Protein AF-A0AAD0SM88-F1 (afdb_monomer_lite)

Structure (mmCIF, N/CA/C/O backbone):
data_AF-A0AAD0SM88-F1
#
_entry.id   AF-A0AAD0SM88-F1
#
loop_
_atom_site.group_PDB
_atom_site.id
_atom_site.type_symbol
_atom_site.label_atom_id
_atom_site.label_alt_id
_atom_site.label_comp_id
_atom_site.label_asym_id
_atom_site.label_entity_id
_atom_site.label_seq_id
_atom_site.pdbx_PDB_ins_code
_atom_site.Cartn_x
_atom_site.Cartn_y
_atom_site.Cartn_z
_atom_site.occupancy
_atom_site.B_iso_or_equiv
_atom_site.auth_seq_id
_atom_site.auth_comp_id
_atom_site.auth_asym_id
_atom_site.auth_atom_id
_atom_site.pdbx_PDB_model_num
ATOM 1 N N . MET A 1 1 ? 64.557 -19.320 -68.491 1.00 43.22 1 MET A N 1
ATOM 2 C CA . MET A 1 1 ? 64.097 -17.920 -68.322 1.00 43.22 1 MET A CA 1
ATOM 3 C C . MET A 1 1 ? 62.848 -17.711 -69.160 1.00 43.22 1 MET A C 1
ATOM 5 O O . MET A 1 1 ? 62.943 -17.738 -70.378 1.00 43.22 1 MET A O 1
ATOM 9 N N . ILE A 1 2 ? 61.678 -17.557 -68.537 1.00 49.72 2 ILE A N 1
ATOM 10 C CA . ILE A 1 2 ? 60.454 -17.203 -69.268 1.00 49.72 2 ILE A CA 1
ATOM 11 C C . ILE A 1 2 ? 60.584 -15.719 -69.641 1.00 49.72 2 ILE A C 1
ATOM 13 O O . ILE A 1 2 ? 60.402 -14.850 -68.790 1.00 49.72 2 ILE A O 1
ATOM 17 N N . SER A 1 3 ? 60.967 -15.415 -70.888 1.00 51.81 3 SER A N 1
ATOM 18 C CA . SER A 1 3 ? 61.061 -14.033 -71.372 1.00 51.81 3 SER A CA 1
ATOM 19 C C . SER A 1 3 ? 59.661 -13.506 -71.694 1.00 51.81 3 SER A C 1
ATOM 21 O O . SER A 1 3 ? 59.163 -13.513 -72.819 1.00 51.81 3 SER A O 1
ATOM 23 N N . LEU A 1 4 ? 58.966 -13.056 -70.654 1.00 60.28 4 LEU A N 1
ATOM 24 C CA . LEU A 1 4 ? 57.736 -12.297 -70.824 1.00 60.28 4 LEU A CA 1
ATOM 25 C C . LEU A 1 4 ? 58.070 -10.971 -71.514 1.00 60.28 4 LEU A C 1
ATOM 27 O O . LEU A 1 4 ? 58.869 -10.176 -71.018 1.00 60.28 4 LEU A O 1
ATOM 31 N N . SER A 1 5 ? 57.450 -10.714 -72.669 1.00 67.62 5 SER A N 1
ATOM 32 C CA . SER A 1 5 ? 57.661 -9.445 -73.362 1.00 67.62 5 SER A CA 1
ATOM 33 C C . SER A 1 5 ? 57.163 -8.294 -72.484 1.00 67.62 5 SER A C 1
ATOM 35 O O . SER A 1 5 ? 56.047 -8.327 -71.953 1.00 67.62 5 SER A O 1
ATOM 37 N N . LYS A 1 6 ? 57.980 -7.241 -72.354 1.00 70.56 6 LYS A N 1
ATOM 38 C CA . LYS A 1 6 ? 57.683 -6.037 -71.554 1.00 70.56 6 LYS A CA 1
ATOM 39 C C . LYS A 1 6 ? 56.281 -5.472 -71.851 1.00 70.56 6 LYS A C 1
ATOM 41 O O . LYS A 1 6 ? 55.595 -4.994 -70.954 1.00 70.56 6 LYS A O 1
ATOM 46 N N . LYS A 1 7 ? 55.806 -5.616 -73.097 1.00 75.06 7 LYS A N 1
ATOM 47 C CA . LYS A 1 7 ? 54.461 -5.214 -73.546 1.00 75.06 7 LYS A CA 1
ATOM 48 C C . LYS A 1 7 ? 53.319 -6.039 -72.925 1.00 75.06 7 LYS A C 1
ATOM 50 O O . LYS A 1 7 ? 52.279 -5.459 -72.619 1.00 75.06 7 LYS A O 1
ATOM 55 N N . ARG A 1 8 ? 53.477 -7.358 -72.730 1.00 78.38 8 ARG A N 1
ATOM 56 C CA . ARG A 1 8 ? 52.451 -8.209 -72.086 1.00 78.38 8 ARG A CA 1
ATOM 57 C C . ARG A 1 8 ? 52.341 -7.922 -70.586 1.00 78.38 8 ARG A C 1
ATOM 59 O O . ARG A 1 8 ? 51.227 -7.779 -70.094 1.00 78.38 8 ARG A O 1
ATOM 66 N N . ILE A 1 9 ? 53.471 -7.740 -69.895 1.00 80.69 9 ILE A N 1
ATOM 67 C CA . ILE A 1 9 ? 53.502 -7.393 -68.461 1.00 80.69 9 ILE A CA 1
ATOM 68 C C . ILE A 1 9 ? 52.794 -6.055 -68.205 1.00 80.69 9 ILE A C 1
ATOM 70 O O . ILE A 1 9 ? 51.949 -5.969 -67.319 1.00 80.69 9 ILE A O 1
ATOM 74 N N . ILE A 1 10 ? 53.065 -5.030 -69.023 1.00 80.88 10 ILE A N 1
ATOM 75 C CA . ILE A 1 10 ? 52.419 -3.713 -68.889 1.00 80.88 10 ILE A CA 1
ATOM 76 C C . ILE A 1 10 ? 50.896 -3.808 -69.084 1.00 80.88 10 ILE A C 1
ATOM 78 O O . ILE A 1 10 ? 50.152 -3.160 -68.352 1.00 80.88 10 ILE A O 1
ATOM 82 N N . LYS A 1 11 ? 50.406 -4.617 -70.036 1.00 85.00 11 LYS A N 1
ATOM 83 C CA . LYS A 1 11 ? 48.957 -4.817 -70.233 1.00 85.00 11 LYS A CA 1
ATOM 84 C C . LYS A 1 11 ? 48.291 -5.499 -69.033 1.00 85.00 11 LYS A C 1
ATOM 86 O O . LYS A 1 11 ? 47.250 -5.027 -68.590 1.00 85.00 11 LYS A O 1
ATOM 91 N N . ILE A 1 12 ? 48.891 -6.566 -68.501 1.00 85.88 12 ILE A N 1
ATOM 92 C CA . ILE A 1 12 ? 48.360 -7.299 -67.337 1.00 85.88 12 ILE A CA 1
ATOM 93 C C . ILE A 1 12 ? 48.370 -6.411 -66.088 1.00 85.88 12 ILE A C 1
ATOM 95 O O . ILE A 1 12 ? 47.377 -6.347 -65.369 1.00 85.88 12 ILE A O 1
ATOM 99 N N . SER A 1 13 ? 49.458 -5.670 -65.868 1.00 83.62 13 SER A N 1
ATOM 100 C CA . SER A 1 13 ? 49.568 -4.712 -64.764 1.00 83.62 13 SER A CA 1
ATOM 101 C C . SER A 1 13 ? 48.490 -3.626 -64.843 1.00 83.62 13 SER A C 1
ATOM 103 O O . SER A 1 13 ? 47.809 -3.384 -63.851 1.00 83.62 13 SER A O 1
ATOM 105 N N . LYS A 1 14 ? 48.250 -3.036 -66.025 1.00 86.31 14 LYS A N 1
ATOM 106 C CA . LYS A 1 14 ? 47.169 -2.053 -66.221 1.00 86.31 14 LYS A CA 1
ATOM 107 C C . LYS A 1 14 ? 45.783 -2.631 -65.925 1.00 86.31 14 LYS A C 1
ATOM 109 O O . LYS A 1 14 ? 44.993 -1.971 -65.261 1.00 86.31 14 LYS A O 1
ATOM 114 N N . LEU A 1 15 ? 45.497 -3.851 -66.388 1.00 90.44 15 LEU A N 1
ATOM 115 C CA . LEU A 1 15 ? 44.219 -4.522 -66.126 1.00 90.44 15 LEU A CA 1
ATOM 116 C C . LEU A 1 15 ? 44.013 -4.775 -64.623 1.00 90.44 15 LEU A C 1
ATOM 118 O O . LEU A 1 15 ? 42.943 -4.489 -64.099 1.00 90.44 15 LEU A O 1
ATOM 122 N N . SER A 1 16 ? 45.053 -5.251 -63.930 1.00 89.00 16 SER A N 1
ATOM 123 C CA . SER A 1 16 ? 45.028 -5.494 -62.482 1.00 89.00 16 SER A CA 1
ATOM 124 C C . SER A 1 16 ? 44.773 -4.209 -61.685 1.00 89.00 16 SER A C 1
ATOM 126 O O . SER A 1 16 ? 43.923 -4.193 -60.800 1.00 89.00 16 SER A O 1
ATOM 128 N N . ILE A 1 17 ? 45.426 -3.100 -62.057 1.00 92.00 17 ILE A N 1
ATOM 129 C CA . ILE A 1 17 ? 45.220 -1.791 -61.415 1.00 92.00 17 ILE A CA 1
ATOM 130 C C . ILE A 1 17 ? 43.776 -1.303 -61.594 1.00 92.00 17 ILE A C 1
ATOM 132 O O . ILE A 1 17 ? 43.179 -0.807 -60.642 1.00 92.00 17 ILE A O 1
ATOM 136 N N . ILE A 1 18 ? 43.192 -1.463 -62.787 1.00 92.56 18 ILE A N 1
ATOM 137 C CA . ILE A 1 18 ? 41.792 -1.083 -63.038 1.00 92.56 18 ILE A CA 1
ATOM 138 C C . ILE A 1 18 ? 40.847 -1.918 -62.169 1.00 92.56 18 ILE A C 1
ATOM 140 O O . ILE A 1 18 ? 39.953 -1.370 -61.532 1.00 92.56 18 ILE A O 1
ATOM 144 N N . LEU A 1 19 ? 41.063 -3.232 -62.105 1.00 93.19 19 LEU A N 1
ATOM 145 C CA . LEU A 1 19 ? 40.225 -4.141 -61.322 1.00 93.19 19 LEU A CA 1
ATOM 146 C C . LEU A 1 19 ? 40.324 -3.835 -59.818 1.00 93.19 19 LEU A C 1
ATOM 148 O O . LEU A 1 19 ? 39.316 -3.831 -59.115 1.00 93.19 19 LEU A O 1
ATOM 152 N N . PHE A 1 20 ? 41.520 -3.475 -59.348 1.00 93.50 20 PHE A N 1
ATOM 153 C CA . PHE A 1 20 ? 41.753 -3.016 -57.981 1.00 93.50 20 PHE A CA 1
ATOM 154 C C . PHE A 1 20 ? 41.038 -1.691 -57.674 1.00 93.50 20 PHE A C 1
ATOM 156 O O . PHE A 1 20 ? 40.403 -1.568 -56.630 1.00 93.50 20 PHE A O 1
ATOM 163 N N . LEU A 1 21 ? 41.065 -0.721 -58.596 1.00 93.62 21 LEU A N 1
ATOM 164 C CA . LEU A 1 21 ? 40.331 0.542 -58.445 1.00 93.62 21 LEU A CA 1
ATOM 165 C C . LEU A 1 21 ? 38.813 0.329 -58.381 1.00 93.62 21 LEU A C 1
ATOM 167 O O . LEU A 1 21 ? 38.144 0.947 -57.554 1.00 93.62 21 LEU A O 1
ATOM 171 N N . VAL A 1 22 ? 38.271 -0.566 -59.212 1.00 94.88 22 VAL A N 1
ATOM 172 C CA . VAL A 1 22 ? 36.843 -0.925 -59.181 1.00 94.88 22 VAL A CA 1
ATOM 173 C C . VAL A 1 22 ? 36.474 -1.584 -57.852 1.00 94.88 22 VAL A C 1
ATOM 175 O O . VAL A 1 22 ? 35.460 -1.227 -57.256 1.00 94.88 22 VAL A O 1
ATOM 178 N N . TYR A 1 23 ? 37.310 -2.498 -57.355 1.00 94.25 23 TYR A N 1
ATOM 179 C CA . TYR A 1 23 ? 37.103 -3.132 -56.054 1.00 94.25 23 TYR A CA 1
ATOM 180 C C . TYR A 1 23 ? 37.099 -2.109 -54.909 1.00 94.25 23 TYR A C 1
ATOM 182 O O . TYR A 1 23 ? 36.200 -2.139 -54.071 1.00 94.25 23 TYR A O 1
ATOM 190 N N . ILE A 1 24 ? 38.052 -1.169 -54.904 1.00 94.75 24 ILE A N 1
ATOM 191 C CA . ILE A 1 24 ? 38.113 -0.094 -53.904 1.00 94.75 24 ILE A CA 1
ATOM 192 C C . ILE A 1 24 ? 36.830 0.742 -53.922 1.00 94.75 24 ILE A C 1
ATOM 194 O O . ILE A 1 24 ? 36.242 0.989 -52.870 1.00 94.75 24 ILE A O 1
ATOM 198 N N . LEU A 1 25 ? 36.374 1.159 -55.107 1.00 94.56 25 LEU A N 1
ATOM 199 C CA . LEU A 1 25 ? 35.135 1.928 -55.244 1.00 94.56 25 LEU A CA 1
ATOM 200 C C . LEU A 1 25 ? 33.929 1.156 -54.702 1.00 94.56 25 LEU A C 1
ATOM 202 O O . LEU A 1 25 ? 33.131 1.711 -53.951 1.00 94.56 25 LEU A O 1
ATOM 206 N N . PHE A 1 26 ? 33.816 -0.130 -55.035 1.00 95.81 26 PHE A N 1
ATOM 207 C CA . PHE A 1 26 ? 32.718 -0.969 -54.563 1.00 95.81 26 PHE A CA 1
ATOM 208 C C . PHE A 1 26 ? 32.744 -1.160 -53.039 1.00 95.81 26 PHE A C 1
ATOM 210 O O . PHE A 1 26 ? 31.709 -1.049 -52.383 1.00 95.81 26 PHE A O 1
ATOM 217 N N . PHE A 1 27 ? 33.932 -1.365 -52.463 1.00 95.38 27 PHE A N 1
ATOM 218 C CA . PHE A 1 27 ? 34.124 -1.472 -51.018 1.00 95.38 27 PHE A CA 1
ATOM 219 C C . PHE A 1 27 ? 33.674 -0.206 -50.280 1.00 95.38 27 PHE A C 1
ATOM 221 O O . PHE A 1 27 ? 32.946 -0.301 -49.290 1.00 95.38 27 PHE A O 1
ATOM 228 N N . PHE A 1 28 ? 34.050 0.980 -50.771 1.00 95.12 28 PHE A N 1
ATOM 229 C CA . PHE A 1 28 ? 33.614 2.243 -50.170 1.00 95.12 28 PHE A CA 1
ATOM 230 C C . PHE A 1 28 ? 32.103 2.468 -50.296 1.00 95.12 28 PHE A C 1
ATOM 232 O O . PHE A 1 28 ? 31.498 2.980 -49.356 1.00 95.12 28 PHE A O 1
ATOM 239 N N . LEU A 1 29 ? 31.480 2.058 -51.406 1.00 94.62 29 LEU A N 1
ATOM 240 C CA . LEU A 1 29 ? 30.027 2.163 -51.577 1.00 94.62 29 LEU A CA 1
ATOM 241 C C . LEU A 1 29 ? 29.264 1.281 -50.582 1.00 94.62 29 LEU A C 1
ATOM 243 O O . LEU A 1 29 ? 28.352 1.773 -49.918 1.00 94.62 29 LEU A O 1
ATOM 247 N N . ILE A 1 30 ? 29.655 0.008 -50.439 1.00 94.88 30 ILE A N 1
ATOM 248 C CA . ILE A 1 30 ? 29.042 -0.902 -49.457 1.00 94.88 30 ILE A CA 1
ATOM 249 C C . ILE A 1 30 ? 29.259 -0.371 -48.041 1.00 94.88 30 ILE A C 1
ATOM 251 O O . ILE A 1 30 ? 28.298 -0.228 -47.289 1.00 94.88 30 ILE A O 1
ATOM 255 N N . SER A 1 31 ? 30.500 -0.009 -47.703 1.00 94.38 31 SER A N 1
ATOM 256 C CA . SER A 1 31 ? 30.838 0.487 -46.364 1.00 94.38 31 SER A CA 1
ATOM 257 C C . SER A 1 31 ? 30.068 1.765 -46.021 1.00 94.38 31 SER A C 1
ATOM 259 O O . SER A 1 31 ? 29.590 1.922 -44.900 1.00 94.38 31 SER A O 1
ATOM 261 N N . GLY A 1 32 ? 29.902 2.675 -46.988 1.00 94.88 32 GLY A N 1
ATOM 262 C CA . GLY A 1 32 ? 29.107 3.889 -46.815 1.00 94.88 32 GLY A CA 1
ATOM 263 C C . GLY A 1 32 ? 27.624 3.594 -46.585 1.00 94.88 32 GLY A C 1
ATOM 264 O O . GLY A 1 32 ? 27.005 4.207 -45.715 1.00 94.88 32 GLY A O 1
ATOM 265 N N . PHE A 1 33 ? 27.061 2.629 -47.317 1.00 95.19 33 PHE A N 1
ATOM 266 C CA . PHE A 1 33 ? 25.672 2.208 -47.135 1.00 95.19 33 PHE A CA 1
ATOM 267 C C . PHE A 1 33 ? 25.439 1.552 -45.766 1.00 95.19 33 PHE A C 1
ATOM 269 O O . PHE A 1 33 ? 24.486 1.905 -45.068 1.00 95.19 33 PHE A O 1
ATOM 276 N N . GLU A 1 34 ? 26.320 0.642 -45.345 1.00 94.88 34 GLU A N 1
ATOM 277 C CA . GLU A 1 34 ? 26.248 0.003 -44.026 1.00 94.88 34 GLU A CA 1
ATOM 278 C C . GLU A 1 34 ? 26.392 1.022 -42.895 1.00 94.88 34 GLU A C 1
ATOM 280 O O . GLU A 1 34 ? 25.597 1.011 -41.954 1.00 94.88 34 GLU A O 1
ATOM 285 N N . TYR A 1 35 ? 27.336 1.959 -43.017 1.00 95.12 35 TYR A N 1
ATOM 286 C CA . TYR A 1 35 ? 27.507 3.043 -42.053 1.00 95.12 35 TYR A CA 1
ATOM 287 C C . TYR A 1 35 ? 26.245 3.904 -41.934 1.00 95.12 35 TYR A C 1
ATOM 289 O O . TYR A 1 35 ? 25.800 4.195 -40.824 1.00 95.12 35 TYR A O 1
ATOM 297 N N . TYR A 1 36 ? 25.633 4.275 -43.062 1.00 95.06 36 TYR A N 1
ATOM 298 C CA . TYR A 1 36 ? 24.393 5.051 -43.069 1.00 95.06 36 TYR A CA 1
ATOM 299 C C . TYR A 1 36 ? 23.239 4.293 -42.399 1.00 95.06 36 TYR A C 1
ATOM 301 O O . TYR A 1 36 ? 22.511 4.856 -41.578 1.00 95.06 36 TYR A O 1
ATOM 309 N N . LYS A 1 37 ? 23.104 2.994 -42.692 1.00 95.62 37 LYS A N 1
ATOM 310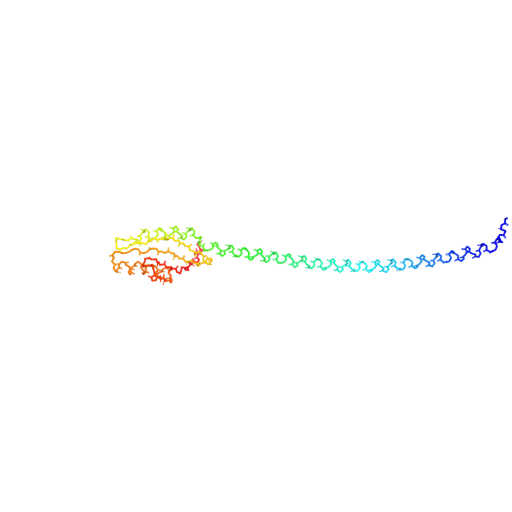 C CA . LYS A 1 37 ? 22.105 2.130 -42.053 1.00 95.62 37 LYS A CA 1
ATOM 311 C C . LYS A 1 37 ? 22.319 2.055 -40.537 1.00 95.62 37 LYS A C 1
ATOM 313 O O . LYS A 1 37 ? 21.377 2.304 -39.787 1.00 95.62 37 LYS A O 1
ATOM 318 N N . MET A 1 38 ? 23.546 1.780 -40.092 1.00 94.38 38 MET A N 1
ATOM 319 C CA . MET A 1 38 ? 23.896 1.719 -38.667 1.00 94.38 38 MET A CA 1
ATOM 320 C C . MET A 1 38 ? 23.673 3.057 -37.956 1.00 94.38 38 MET A C 1
ATOM 322 O O . MET A 1 38 ? 23.215 3.084 -36.815 1.00 94.38 38 MET A O 1
ATOM 326 N N . TYR A 1 39 ? 23.987 4.173 -38.616 1.00 95.38 39 TYR A N 1
ATOM 327 C CA . TYR A 1 39 ? 23.766 5.505 -38.063 1.00 95.38 39 TYR A CA 1
ATOM 328 C C . TYR A 1 39 ? 22.277 5.760 -37.806 1.00 95.38 39 TYR A C 1
ATOM 330 O O . TYR A 1 39 ? 21.907 6.159 -36.702 1.00 95.38 39 TYR A O 1
ATOM 338 N N . ASN A 1 40 ? 21.415 5.467 -38.783 1.00 95.56 40 ASN A N 1
ATOM 339 C CA . ASN A 1 40 ? 19.972 5.646 -38.633 1.00 95.56 40 ASN A CA 1
ATOM 340 C C . ASN A 1 40 ? 19.386 4.747 -37.539 1.00 95.56 40 ASN A C 1
ATOM 342 O O . ASN A 1 40 ? 18.582 5.215 -36.735 1.00 95.56 40 ASN A O 1
ATOM 346 N N . GLU A 1 41 ? 19.825 3.489 -37.465 1.00 95.75 41 GLU A N 1
ATOM 347 C CA . GLU A 1 41 ? 19.404 2.553 -36.416 1.00 95.75 41 GLU A CA 1
ATOM 348 C C . GLU A 1 41 ? 19.828 3.036 -35.021 1.00 95.75 41 GLU A C 1
ATOM 350 O O . GLU A 1 41 ? 19.044 3.017 -34.071 1.00 95.75 41 GLU A O 1
ATOM 355 N N . LYS A 1 42 ? 21.046 3.574 -34.895 1.00 95.75 42 LYS A N 1
ATOM 356 C CA . LYS A 1 42 ? 21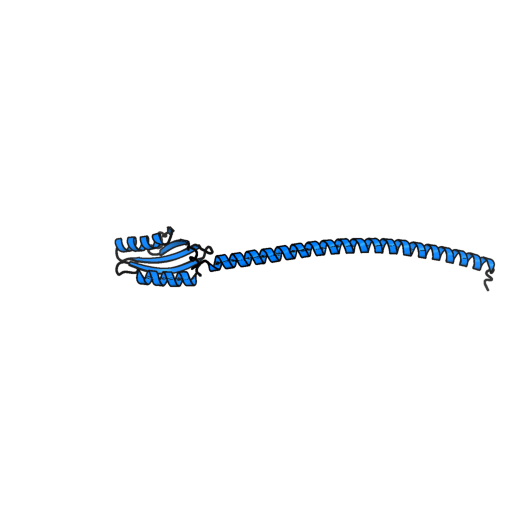.511 4.191 -33.649 1.00 95.75 42 LYS A CA 1
ATOM 357 C C . LYS A 1 42 ? 20.647 5.389 -33.255 1.00 95.75 42 LYS A C 1
ATOM 359 O O . LYS A 1 42 ? 20.320 5.535 -32.077 1.00 95.75 42 LYS A O 1
ATOM 364 N N . VAL A 1 43 ? 20.276 6.242 -34.209 1.00 95.62 43 VAL A N 1
ATOM 365 C CA . VAL A 1 43 ? 19.410 7.402 -33.950 1.00 95.62 43 VAL A CA 1
ATOM 366 C C . VAL A 1 43 ? 18.022 6.949 -33.493 1.00 95.62 43 VAL A C 1
ATOM 368 O O . VAL A 1 43 ? 17.527 7.468 -32.493 1.00 95.62 43 VAL A O 1
ATOM 371 N N . SER A 1 44 ? 17.418 5.953 -34.151 1.00 95.38 44 SER A N 1
ATOM 372 C CA . SER A 1 44 ? 16.105 5.436 -33.744 1.00 95.38 44 SER A CA 1
ATOM 373 C C . SER A 1 44 ? 16.137 4.797 -32.358 1.00 95.38 44 SER A C 1
ATOM 375 O O . SER A 1 44 ? 15.278 5.103 -31.537 1.00 95.38 44 SER A O 1
ATOM 377 N N . LEU A 1 45 ? 17.157 3.982 -32.067 1.00 95.62 45 LEU A N 1
ATOM 378 C CA . LEU A 1 45 ? 17.314 3.344 -30.757 1.00 95.62 45 LEU A CA 1
ATOM 379 C C . LEU A 1 45 ? 17.562 4.369 -29.648 1.00 95.62 45 LEU A C 1
ATOM 381 O O . LEU A 1 45 ? 17.036 4.221 -28.550 1.00 95.62 45 LEU A O 1
ATOM 385 N N . THR A 1 46 ? 18.334 5.424 -29.926 1.00 95.19 46 THR A N 1
ATOM 386 C CA . THR A 1 46 ? 18.577 6.498 -28.948 1.00 95.19 46 THR A CA 1
ATOM 387 C C . THR A 1 46 ? 17.280 7.241 -28.637 1.00 95.19 46 THR A C 1
ATOM 389 O O . THR A 1 46 ? 16.963 7.449 -27.470 1.00 95.19 46 THR A O 1
ATOM 392 N N . LYS A 1 47 ? 16.488 7.564 -29.668 1.00 96.19 47 LYS A N 1
ATOM 393 C CA . LYS A 1 47 ? 15.185 8.211 -29.497 1.00 96.19 47 LYS A CA 1
ATOM 394 C C . LYS A 1 47 ? 14.224 7.344 -28.680 1.00 96.19 47 LYS A C 1
ATOM 396 O O . LYS A 1 47 ? 13.630 7.835 -27.726 1.00 96.19 47 LYS A O 1
ATOM 401 N N . GLU A 1 48 ? 14.101 6.062 -29.019 1.00 96.06 48 GLU A N 1
ATOM 402 C CA . GLU A 1 48 ? 13.248 5.132 -28.271 1.00 96.06 48 GLU A CA 1
ATOM 403 C C . GLU A 1 48 ? 13.697 5.014 -26.808 1.00 96.06 48 GLU A C 1
ATOM 405 O O . GLU A 1 48 ? 12.876 5.013 -25.890 1.00 96.06 48 GLU A O 1
ATOM 410 N N . LEU A 1 49 ? 15.007 4.961 -26.567 1.00 96.38 49 LEU A N 1
ATOM 411 C CA . LEU A 1 49 ? 15.567 4.870 -25.225 1.00 96.38 49 LEU A CA 1
ATOM 412 C C . LEU A 1 49 ? 15.292 6.131 -24.392 1.00 96.38 49 LEU A C 1
ATOM 414 O O . LEU A 1 49 ? 14.974 6.014 -23.206 1.00 96.38 49 LEU A O 1
ATOM 418 N N . ASP A 1 50 ? 15.364 7.316 -24.994 1.00 96.38 50 ASP A N 1
ATOM 419 C CA . ASP A 1 50 ? 15.029 8.573 -24.323 1.00 96.38 50 ASP A CA 1
ATOM 420 C C . ASP A 1 50 ? 13.526 8.672 -24.016 1.00 96.38 50 ASP A C 1
ATOM 422 O O . ASP A 1 50 ? 13.157 9.001 -22.887 1.00 96.38 50 ASP A O 1
ATOM 426 N N . GLU A 1 51 ? 12.654 8.270 -24.947 1.00 96.75 51 GLU A N 1
ATOM 427 C CA . GLU A 1 51 ? 11.205 8.181 -24.708 1.00 96.75 51 GLU A CA 1
ATOM 428 C C . GLU A 1 51 ? 10.886 7.205 -23.560 1.00 96.75 51 GLU A C 1
ATOM 430 O O . GLU A 1 51 ? 10.124 7.520 -22.641 1.00 96.75 51 GLU A O 1
ATOM 435 N N . LYS A 1 52 ? 11.517 6.023 -23.547 1.00 96.31 52 LYS A N 1
ATOM 436 C CA . LYS A 1 52 ? 11.354 5.030 -22.472 1.00 96.31 52 LYS A CA 1
ATOM 437 C C . LYS A 1 52 ? 11.851 5.550 -21.124 1.00 96.31 52 LYS A C 1
ATOM 439 O O . LYS A 1 52 ? 11.215 5.282 -20.099 1.00 96.31 52 LYS A O 1
ATOM 444 N N . ARG A 1 53 ? 12.963 6.289 -21.097 1.00 96.56 53 ARG A N 1
ATOM 445 C CA . ARG A 1 53 ? 13.475 6.941 -19.881 1.00 96.56 53 ARG A CA 1
ATOM 446 C C . ARG A 1 53 ? 12.501 7.984 -19.357 1.00 96.56 53 ARG A C 1
ATOM 448 O O . ARG A 1 53 ? 12.232 8.000 -18.159 1.00 96.56 53 ARG A O 1
ATOM 455 N N . GLU A 1 54 ? 11.936 8.806 -20.234 1.00 97.31 54 GLU A N 1
ATOM 456 C CA . GLU A 1 54 ? 10.955 9.814 -19.844 1.00 97.31 54 GLU A CA 1
ATOM 457 C C . GLU A 1 54 ? 9.697 9.170 -19.249 1.00 97.31 54 GLU A C 1
ATOM 459 O O . GLU A 1 54 ? 9.257 9.551 -18.163 1.00 97.31 54 GLU A O 1
ATOM 464 N N . VAL A 1 55 ? 9.164 8.132 -19.901 1.00 96.69 55 VAL A N 1
ATOM 465 C CA . VAL A 1 55 ? 8.028 7.356 -19.378 1.00 96.69 55 VAL A CA 1
ATOM 466 C C . VAL A 1 55 ? 8.361 6.747 -18.016 1.00 96.69 55 VAL A C 1
ATOM 468 O O . VAL A 1 55 ? 7.553 6.828 -17.092 1.00 96.69 55 VAL A O 1
ATOM 471 N N . THR A 1 56 ? 9.560 6.185 -17.857 1.00 96.81 56 THR A N 1
ATOM 472 C CA . THR A 1 56 ? 10.009 5.600 -16.585 1.00 96.81 56 THR A CA 1
ATOM 473 C C . THR A 1 56 ? 10.067 6.646 -15.473 1.00 96.81 56 THR A C 1
ATOM 475 O O . THR A 1 56 ? 9.579 6.395 -14.372 1.00 96.81 56 THR A O 1
ATOM 478 N N . ASN A 1 57 ? 10.608 7.832 -15.758 1.00 97.69 57 ASN A N 1
ATOM 479 C CA . ASN A 1 57 ? 10.669 8.929 -14.793 1.00 97.69 57 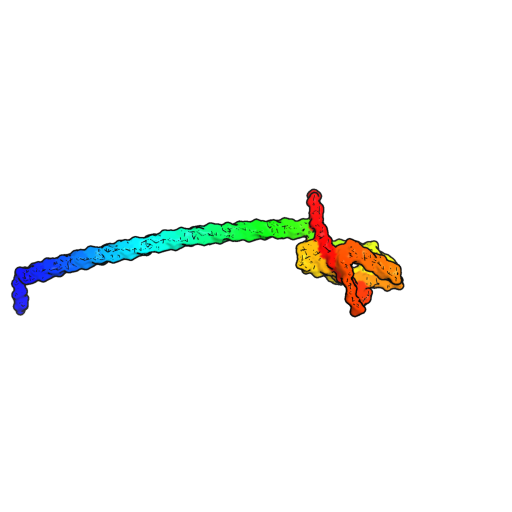ASN A CA 1
ATOM 480 C C . ASN A 1 57 ? 9.265 9.399 -14.397 1.00 97.69 57 ASN A C 1
ATOM 482 O O . ASN A 1 57 ? 8.969 9.477 -13.209 1.00 97.69 57 ASN A O 1
ATOM 486 N N . ARG A 1 58 ? 8.356 9.579 -15.364 1.00 97.25 58 ARG A N 1
ATOM 487 C CA . ARG A 1 58 ? 6.953 9.931 -15.084 1.00 97.25 58 ARG A CA 1
ATOM 488 C C . ARG A 1 58 ? 6.257 8.888 -14.204 1.00 97.25 58 ARG A C 1
ATOM 490 O O . ARG A 1 58 ? 5.528 9.242 -13.281 1.00 97.25 58 ARG A O 1
ATOM 497 N N . ILE A 1 59 ? 6.478 7.598 -14.466 1.00 97.38 59 ILE A N 1
ATOM 498 C CA . ILE A 1 59 ? 5.930 6.515 -13.634 1.00 97.38 59 ILE A CA 1
ATOM 499 C C . ILE A 1 59 ? 6.512 6.582 -12.218 1.00 97.38 59 ILE A C 1
ATOM 501 O O . ILE A 1 59 ? 5.763 6.467 -11.250 1.00 97.38 59 ILE A O 1
ATOM 505 N N . LYS A 1 60 ? 7.823 6.800 -12.083 1.00 97.62 60 LYS A N 1
ATOM 506 C CA . LYS A 1 60 ? 8.491 6.935 -10.784 1.00 97.62 60 LYS A CA 1
ATOM 507 C C . LYS A 1 60 ? 7.923 8.104 -9.974 1.00 97.62 60 LYS A C 1
ATOM 509 O O . LYS A 1 60 ? 7.617 7.923 -8.796 1.00 97.62 60 LYS A O 1
ATOM 514 N N . ASP A 1 61 ? 7.719 9.253 -10.607 1.00 97.56 61 ASP A N 1
ATOM 515 C CA . ASP A 1 61 ? 7.148 10.438 -9.963 1.00 97.56 61 ASP A CA 1
ATOM 516 C C . ASP A 1 61 ? 5.697 10.193 -9.527 1.00 97.56 61 ASP A C 1
ATOM 518 O O . ASP A 1 61 ? 5.306 10.543 -8.411 1.00 97.56 61 ASP A O 1
ATOM 522 N N . ASN A 1 62 ? 4.906 9.503 -10.355 1.00 97.50 62 ASN A N 1
ATOM 523 C CA . ASN A 1 62 ? 3.543 9.105 -10.002 1.00 97.50 62 ASN A CA 1
ATOM 524 C C . ASN A 1 62 ? 3.510 8.140 -8.810 1.00 97.50 62 ASN A C 1
ATOM 526 O O . ASN A 1 62 ? 2.690 8.312 -7.909 1.00 97.50 62 ASN A O 1
ATOM 530 N N . ILE A 1 63 ? 4.409 7.151 -8.774 1.00 96.94 63 ILE A N 1
ATOM 531 C CA . ILE A 1 63 ? 4.542 6.227 -7.639 1.00 96.94 63 ILE A CA 1
ATOM 532 C C . ILE A 1 63 ? 4.876 7.004 -6.364 1.00 96.94 63 ILE A C 1
ATOM 534 O O . ILE A 1 63 ? 4.265 6.758 -5.323 1.00 96.94 63 ILE A O 1
ATOM 538 N N . GLN A 1 64 ? 5.808 7.955 -6.442 1.00 97.12 64 GLN A N 1
ATOM 539 C CA . GLN A 1 64 ? 6.195 8.768 -5.294 1.00 97.12 64 GLN A CA 1
ATOM 540 C C . GLN A 1 64 ? 5.022 9.624 -4.794 1.00 97.12 64 GLN A C 1
ATOM 542 O O . GLN A 1 64 ? 4.698 9.583 -3.612 1.00 97.12 64 GLN A O 1
ATOM 547 N N . ASN A 1 65 ? 4.297 10.287 -5.696 1.00 97.31 65 ASN A N 1
ATOM 548 C CA . ASN A 1 65 ? 3.111 11.077 -5.358 1.00 97.31 65 ASN A CA 1
ATOM 549 C C . ASN A 1 65 ? 2.008 10.225 -4.698 1.00 97.31 65 ASN A C 1
ATOM 551 O O . ASN A 1 65 ? 1.422 10.617 -3.688 1.00 97.31 65 ASN A O 1
ATOM 555 N N . ILE A 1 66 ? 1.742 9.022 -5.221 1.00 96.31 66 ILE A N 1
ATOM 556 C CA . ILE A 1 66 ? 0.778 8.086 -4.619 1.00 96.31 66 ILE A CA 1
ATOM 557 C C . ILE A 1 66 ? 1.244 7.647 -3.227 1.00 96.31 66 ILE A C 1
ATOM 559 O O . ILE A 1 66 ? 0.430 7.578 -2.303 1.00 96.31 66 ILE A O 1
ATOM 563 N N . LYS A 1 67 ? 2.540 7.372 -3.053 1.00 96.19 67 LYS A N 1
ATOM 564 C CA . LYS A 1 67 ? 3.120 7.005 -1.757 1.00 96.19 67 LYS A CA 1
ATOM 565 C C . LYS A 1 67 ? 2.963 8.133 -0.738 1.00 96.19 67 LYS A C 1
ATOM 567 O O . LYS A 1 67 ? 2.531 7.871 0.382 1.00 96.19 67 LYS A O 1
ATOM 572 N N . ASP A 1 68 ? 3.232 9.370 -1.137 1.00 96.12 68 ASP A N 1
ATOM 573 C CA . ASP A 1 68 ? 3.123 10.538 -0.261 1.00 96.12 68 ASP A CA 1
ATOM 574 C C . ASP A 1 68 ? 1.668 10.806 0.136 1.00 96.12 68 ASP A C 1
ATOM 576 O O . ASP A 1 68 ? 1.369 10.962 1.319 1.00 96.12 68 ASP A O 1
ATOM 580 N N . LYS A 1 69 ? 0.733 10.727 -0.819 1.00 94.00 69 LYS A N 1
ATOM 581 C CA . LYS A 1 69 ? -0.711 10.790 -0.535 1.00 94.00 69 LYS A CA 1
ATO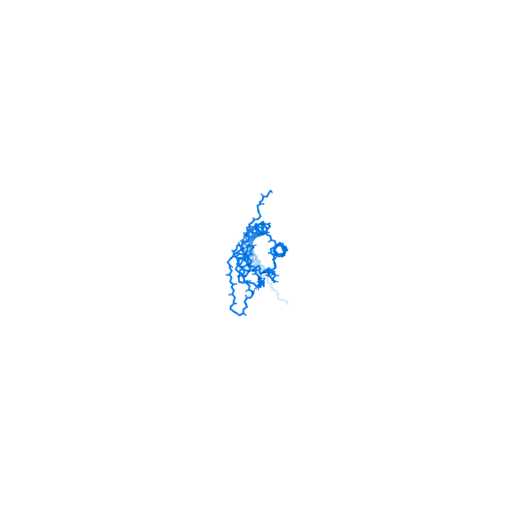M 582 C C . LYS A 1 69 ? -1.168 9.665 0.391 1.00 94.00 69 LYS A C 1
ATOM 584 O O . LYS A 1 69 ? -1.936 9.908 1.314 1.00 94.00 69 LYS A O 1
ATOM 589 N N . THR A 1 70 ? -0.683 8.443 0.182 1.00 91.69 70 THR A N 1
ATOM 590 C CA . THR A 1 70 ? -1.013 7.298 1.045 1.00 91.69 70 THR A CA 1
ATOM 591 C C . THR A 1 70 ? -0.514 7.522 2.468 1.00 91.69 70 THR A C 1
ATOM 593 O O . THR A 1 70 ? -1.233 7.230 3.419 1.00 91.69 70 THR A O 1
ATOM 596 N N . ASN A 1 71 ? 0.696 8.058 2.632 1.00 91.81 71 ASN A N 1
ATOM 597 C CA . ASN A 1 71 ? 1.252 8.374 3.945 1.00 91.81 71 ASN A CA 1
ATOM 598 C C . ASN A 1 71 ? 0.468 9.490 4.63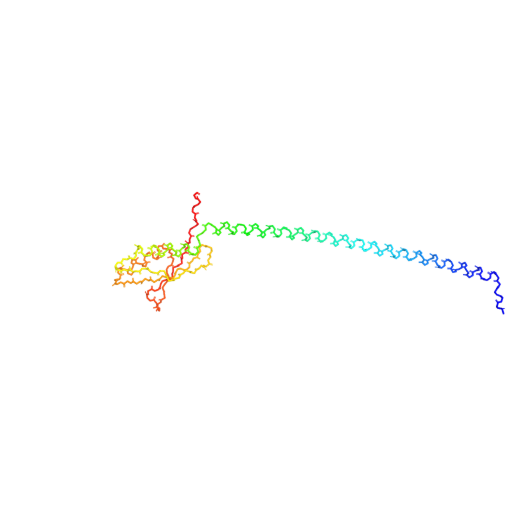9 1.00 91.81 71 ASN A C 1
ATOM 600 O O . ASN A 1 71 ? 0.175 9.364 5.825 1.00 91.81 71 ASN A O 1
ATOM 604 N N . LEU A 1 72 ? 0.073 10.528 3.897 1.00 91.50 72 LEU A N 1
ATOM 605 C CA . LEU A 1 72 ? -0.783 11.601 4.399 1.00 91.50 72 LEU A CA 1
ATOM 606 C C . LEU A 1 72 ? -2.111 11.042 4.926 1.00 91.50 72 LEU A C 1
ATOM 608 O O . LEU A 1 72 ? -2.498 11.329 6.057 1.00 91.50 72 LEU A O 1
ATOM 612 N N . VAL A 1 73 ? -2.773 10.186 4.142 1.00 90.88 73 VAL A N 1
ATOM 613 C CA . VAL A 1 73 ? -4.012 9.528 4.574 1.00 90.88 73 VAL A CA 1
ATOM 614 C C . VAL A 1 73 ? -3.735 8.642 5.788 1.00 90.88 73 VAL A C 1
ATOM 616 O O . VAL A 1 73 ? -4.452 8.736 6.765 1.00 90.88 73 VAL A O 1
ATOM 619 N N . LYS A 1 74 ? -2.660 7.845 5.815 1.00 89.38 74 LYS A N 1
ATOM 620 C CA . LYS A 1 74 ? -2.329 7.013 6.992 1.00 89.38 74 LYS A CA 1
ATOM 621 C C . LYS A 1 74 ? -2.136 7.840 8.256 1.00 89.38 74 LYS A C 1
ATOM 623 O O . LYS A 1 74 ? -2.594 7.423 9.311 1.00 89.38 74 LYS A O 1
ATOM 628 N N . SER A 1 75 ? -1.497 9.003 8.151 1.00 90.19 75 SER A N 1
ATOM 629 C CA . SER A 1 75 ? -1.259 9.880 9.300 1.00 90.19 75 SER A CA 1
ATOM 630 C C . SER A 1 75 ? -2.515 10.554 9.854 1.00 90.19 75 SER A C 1
ATOM 632 O O . SER A 1 75 ? -2.495 10.998 11.003 1.00 90.19 75 SER A O 1
ATOM 634 N N . SER A 1 76 ? -3.602 10.630 9.077 1.00 91.50 76 SER A N 1
ATOM 635 C CA . SER A 1 76 ? -4.867 11.178 9.572 1.00 91.50 76 SER A CA 1
ATOM 636 C C . SER A 1 76 ? -5.661 10.170 10.405 1.00 91.50 76 SER A C 1
ATOM 638 O O . SER A 1 76 ? -6.572 10.578 11.120 1.00 91.50 76 SER A O 1
ATOM 640 N N . TYR A 1 77 ? -5.311 8.882 10.382 1.00 92.81 77 TYR A N 1
ATOM 641 C CA . TYR A 1 77 ? -5.924 7.845 11.214 1.00 92.81 77 TYR A CA 1
ATOM 642 C C . TYR A 1 77 ? -5.002 7.454 12.377 1.00 92.81 77 TYR A C 1
ATOM 644 O O . TYR A 1 77 ? -3.802 7.726 12.370 1.00 92.81 77 TYR A O 1
ATOM 652 N N . ALA A 1 78 ? -5.576 6.846 13.414 1.00 91.19 78 ALA A N 1
ATOM 653 C CA . ALA A 1 78 ? -4.797 6.334 14.538 1.00 91.19 78 ALA A CA 1
ATOM 654 C C . ALA A 1 78 ? -4.148 5.009 14.143 1.00 91.19 78 ALA A C 1
ATOM 656 O O . ALA A 1 78 ? -4.681 4.251 13.328 1.00 91.19 78 ALA A O 1
ATOM 657 N N . SER A 1 79 ? -3.004 4.710 14.752 1.00 91.88 79 SER A N 1
ATOM 658 C CA . SER A 1 79 ? -2.415 3.381 14.622 1.00 91.88 79 SER A CA 1
ATOM 659 C C . SER A 1 79 ? -3.260 2.347 15.376 1.00 91.88 79 SER A C 1
ATOM 661 O O . SER A 1 79 ? -3.983 2.685 16.316 1.00 91.88 79 SER A O 1
ATOM 663 N N . LYS A 1 80 ? -3.121 1.063 15.011 1.00 92.62 80 LYS A N 1
ATOM 664 C CA . LYS A 1 80 ? -3.716 -0.050 15.773 1.00 92.62 80 LYS A CA 1
ATOM 665 C C . LYS A 1 80 ? -3.390 0.067 17.267 1.00 92.62 80 LYS A C 1
ATOM 667 O O . LYS A 1 80 ? -4.279 -0.040 18.098 1.00 92.62 80 LYS A O 1
ATOM 672 N N . GLU A 1 81 ? -2.126 0.319 17.595 1.00 92.75 81 GLU A N 1
ATOM 673 C CA . GLU A 1 81 ? -1.652 0.414 18.979 1.00 92.75 81 GLU A CA 1
ATOM 674 C C . GLU A 1 81 ? -2.337 1.546 19.758 1.00 92.75 81 GLU A C 1
ATOM 676 O O . GLU A 1 81 ? -2.717 1.379 20.915 1.00 92.75 81 GLU A O 1
ATOM 681 N N . GLU A 1 82 ? -2.548 2.697 19.122 1.00 92.56 82 GLU A N 1
ATOM 682 C CA . GLU A 1 82 ? -3.260 3.815 19.738 1.00 92.56 82 GLU A CA 1
ATOM 683 C C . GLU A 1 82 ? -4.739 3.485 19.980 1.00 92.56 82 GLU A C 1
ATOM 685 O O . GLU A 1 82 ? -5.273 3.818 21.040 1.00 92.56 82 GLU A O 1
ATOM 690 N N . ILE A 1 83 ? -5.390 2.799 19.034 1.00 93.50 83 ILE A N 1
ATOM 691 C CA . ILE A 1 83 ? -6.769 2.321 19.196 1.00 93.50 83 ILE A CA 1
ATOM 692 C C . ILE A 1 83 ? -6.852 1.314 20.342 1.00 93.50 83 ILE A C 1
ATOM 694 O O . ILE A 1 83 ? -7.701 1.476 21.216 1.00 93.50 83 ILE A O 1
ATOM 698 N N . ASP A 1 84 ? -5.945 0.337 20.389 1.00 94.50 84 ASP A N 1
ATOM 699 C CA . ASP A 1 84 ? -5.898 -0.682 21.439 1.00 94.50 84 ASP A CA 1
ATOM 700 C C . ASP A 1 84 ? -5.747 -0.049 22.821 1.00 94.50 84 ASP A C 1
ATOM 702 O O . ASP A 1 84 ? -6.508 -0.356 23.739 1.00 94.50 84 ASP A O 1
ATOM 706 N N . ASN A 1 85 ? -4.801 0.879 22.968 1.00 95.25 85 ASN A N 1
ATOM 707 C CA . ASN A 1 85 ? -4.560 1.569 24.231 1.00 95.25 85 ASN A CA 1
ATOM 708 C C . ASN A 1 85 ? -5.765 2.418 24.653 1.00 95.25 85 ASN A C 1
ATOM 710 O O . ASN A 1 85 ? -6.162 2.405 25.822 1.00 95.25 85 ASN A O 1
ATOM 714 N N . LYS A 1 86 ? -6.383 3.132 23.705 1.00 93.31 86 LYS A N 1
ATOM 715 C CA . LYS A 1 86 ? -7.558 3.964 23.976 1.00 93.31 86 LYS A CA 1
ATOM 716 C C . LYS A 1 86 ? -8.768 3.120 24.369 1.00 93.31 86 LYS A C 1
ATOM 718 O O . LYS A 1 86 ? -9.433 3.452 25.346 1.00 93.31 86 LYS A O 1
ATOM 723 N N . LEU A 1 87 ? -9.044 2.037 23.647 1.00 94.12 87 LEU A N 1
ATOM 724 C CA . LEU A 1 87 ? -10.170 1.150 23.931 1.00 94.12 87 LEU A CA 1
ATOM 725 C C . LEU A 1 87 ? -9.982 0.390 25.240 1.00 94.12 87 LEU A C 1
ATOM 727 O O . LEU A 1 87 ? -10.919 0.352 26.025 1.00 94.12 87 LEU A O 1
ATOM 731 N N . LYS A 1 88 ? -8.783 -0.128 25.536 1.00 94.88 88 LYS A N 1
ATOM 732 C CA . LYS A 1 88 ? -8.491 -0.751 26.840 1.00 94.88 88 LYS A CA 1
ATOM 733 C C . LYS A 1 88 ? -8.721 0.222 27.994 1.00 94.88 88 LYS A C 1
ATOM 735 O O . LYS A 1 88 ? -9.333 -0.142 28.991 1.00 94.88 88 LYS A O 1
ATOM 740 N N . SER A 1 89 ? -8.278 1.470 27.841 1.00 93.44 89 SER A N 1
ATOM 741 C CA . SER A 1 89 ? -8.521 2.521 28.835 1.00 93.44 89 SER A CA 1
ATOM 742 C C . SER A 1 89 ? -10.015 2.823 29.003 1.00 93.44 89 SER A C 1
ATOM 744 O O . SER A 1 89 ? -10.509 2.886 30.126 1.00 93.44 89 SER A O 1
ATOM 746 N N . ILE A 1 90 ? -10.760 2.954 27.899 1.00 91.31 90 ILE A N 1
ATOM 747 C CA . ILE A 1 90 ? -12.214 3.164 27.931 1.00 91.31 90 ILE A CA 1
ATOM 748 C C . ILE A 1 90 ? -12.905 1.979 28.604 1.00 91.31 90 ILE A C 1
ATOM 750 O O . ILE A 1 90 ? -13.648 2.185 29.551 1.00 91.31 90 ILE A O 1
ATOM 754 N N . PHE A 1 91 ? -12.647 0.749 28.173 1.00 94.19 91 PHE A N 1
ATOM 755 C CA . PHE A 1 91 ? -13.298 -0.431 28.734 1.00 94.19 91 PHE A CA 1
ATOM 756 C C . PHE A 1 91 ? -13.036 -0.567 30.231 1.00 94.19 91 PHE A C 1
ATOM 758 O O . PHE A 1 91 ? -13.995 -0.696 30.979 1.00 94.19 91 PHE A O 1
ATOM 765 N N . ASN A 1 92 ? -11.801 -0.358 30.693 1.00 90.38 92 ASN A N 1
ATOM 766 C CA . ASN A 1 92 ? -11.500 -0.343 32.126 1.00 90.38 92 ASN A CA 1
ATOM 767 C C . ASN A 1 92 ? -12.307 0.709 32.910 1.00 90.38 92 ASN A C 1
ATOM 769 O O . ASN A 1 92 ? -12.685 0.458 34.050 1.00 90.38 92 ASN A O 1
ATOM 773 N N . ASN A 1 93 ? -12.573 1.878 32.319 1.00 87.88 93 ASN A N 1
ATOM 774 C CA . ASN A 1 93 ? -13.344 2.949 32.964 1.00 87.88 93 ASN A CA 1
ATOM 775 C C . ASN A 1 93 ? -14.863 2.728 32.905 1.00 87.88 93 ASN A C 1
ATOM 777 O O . ASN A 1 93 ? -15.592 3.297 33.715 1.00 87.88 93 ASN A O 1
ATOM 781 N N . PHE A 1 94 ? -15.342 1.969 31.918 1.00 85.31 94 PHE A N 1
ATOM 782 C CA . PHE A 1 94 ? -16.762 1.686 31.709 1.00 85.31 94 PHE A CA 1
ATOM 783 C C . PHE A 1 94 ? -17.195 0.335 32.286 1.00 85.31 94 PHE A C 1
ATOM 785 O O . PHE A 1 94 ? -18.394 0.109 32.422 1.00 85.31 94 PHE A O 1
ATOM 792 N N . SER A 1 95 ? -16.258 -0.541 32.651 1.00 82.88 95 SER A N 1
ATOM 793 C CA . SER A 1 95 ? -16.550 -1.748 33.416 1.00 82.88 95 SER A CA 1
ATOM 794 C C . SER A 1 95 ? -17.138 -1.379 34.778 1.00 82.88 95 SER A C 1
ATOM 796 O O . SER A 1 95 ? -16.582 -0.577 35.531 1.00 82.88 95 SER A O 1
ATOM 798 N N . LEU A 1 96 ? -18.285 -1.974 35.089 1.00 84.81 96 LEU A N 1
ATOM 799 C CA . LEU A 1 96 ? -19.019 -1.797 36.337 1.00 84.81 96 LEU A CA 1
ATOM 800 C C . LEU A 1 96 ? -19.123 -3.143 37.065 1.00 84.81 96 LEU A C 1
ATOM 802 O O . LEU A 1 96 ? -18.694 -4.179 36.571 1.00 84.81 96 LEU A O 1
ATOM 806 N N . VAL A 1 97 ? -19.729 -3.147 38.252 1.00 82.19 97 VAL A N 1
ATOM 807 C CA . VAL A 1 97 ? -19.955 -4.392 39.011 1.00 82.19 97 VAL A CA 1
ATOM 808 C C . VAL A 1 97 ? -20.831 -5.385 38.228 1.00 82.19 97 VAL A C 1
ATOM 810 O O . VAL A 1 97 ? -20.628 -6.593 38.319 1.00 82.19 97 VAL A O 1
ATOM 813 N N . ASP A 1 98 ? -21.771 -4.882 37.424 1.00 85.38 98 ASP A N 1
ATOM 814 C CA . ASP A 1 98 ? -22.760 -5.710 36.723 1.00 85.38 98 ASP A CA 1
ATOM 815 C C . ASP A 1 98 ? -22.283 -6.229 35.351 1.00 85.38 98 ASP A C 1
ATOM 817 O O . ASP A 1 98 ? -22.892 -7.145 34.784 1.00 85.38 98 ASP A O 1
ATOM 821 N N . TYR A 1 99 ? -21.215 -5.651 34.790 1.00 91.69 99 TYR A N 1
ATOM 822 C CA . TYR A 1 99 ? -20.587 -6.118 33.552 1.00 91.69 99 TYR A CA 1
ATOM 823 C C . TYR A 1 99 ? -19.149 -5.613 33.401 1.00 91.69 99 TYR A C 1
ATOM 825 O O . TYR A 1 99 ? -18.822 -4.490 33.783 1.00 91.69 99 TYR A O 1
ATOM 833 N N . ASN A 1 100 ? -18.313 -6.419 32.757 1.00 94.12 100 ASN A N 1
ATOM 834 C CA . ASN A 1 100 ? -16.924 -6.115 32.459 1.00 94.12 100 ASN A CA 1
ATOM 835 C C . ASN A 1 100 ? -16.667 -6.233 30.953 1.00 94.12 100 ASN A C 1
ATOM 837 O O . ASN A 1 100 ? -17.053 -7.218 30.327 1.00 94.12 100 ASN A O 1
ATOM 841 N N . LEU A 1 101 ? -16.006 -5.226 30.381 1.00 94.44 101 LEU A N 1
ATOM 842 C CA . LEU A 1 101 ? -15.570 -5.209 28.988 1.00 94.44 101 LEU A CA 1
ATOM 843 C C . LEU A 1 101 ? -14.055 -5.411 28.923 1.00 94.44 101 LEU A C 1
ATOM 845 O O . LEU A 1 101 ? -13.303 -4.709 29.596 1.00 94.44 101 LEU A O 1
ATOM 849 N N . SER A 1 102 ? -13.593 -6.321 28.069 1.00 94.75 102 SER A N 1
ATOM 850 C CA . SER A 1 102 ? -12.165 -6.556 27.848 1.00 94.75 102 SER A CA 1
ATOM 851 C C . SER A 1 102 ? -11.850 -6.676 26.363 1.00 94.75 102 SER A C 1
ATOM 853 O O . SER A 1 102 ? -12.448 -7.470 25.641 1.00 94.75 102 SER A O 1
ATOM 855 N N . LEU A 1 103 ? -10.891 -5.884 25.881 1.00 95.94 103 LEU A N 1
ATOM 856 C CA . LEU A 1 103 ? -10.422 -5.982 24.501 1.00 95.94 103 LEU A CA 1
ATOM 857 C C . LEU A 1 103 ? -9.447 -7.161 24.380 1.00 95.94 103 LEU A C 1
ATOM 859 O O . LEU A 1 103 ? -8.329 -7.086 24.895 1.00 95.94 103 LEU A O 1
ATOM 863 N N . ILE A 1 104 ? -9.858 -8.210 23.665 1.00 94.62 104 ILE A N 1
ATOM 864 C CA . ILE A 1 104 ? -9.041 -9.402 23.408 1.00 94.62 104 ILE A CA 1
ATOM 865 C C . ILE A 1 104 ? -7.994 -9.096 22.333 1.00 94.62 104 ILE A C 1
ATOM 867 O O . ILE A 1 104 ? -6.797 -9.271 22.555 1.00 94.62 104 ILE A O 1
ATOM 871 N N . ASP A 1 105 ? -8.440 -8.632 21.165 1.00 94.38 105 ASP A N 1
ATOM 872 C CA . ASP A 1 105 ? -7.571 -8.257 20.046 1.00 94.38 105 ASP A CA 1
ATOM 873 C C . ASP A 1 105 ? -8.291 -7.282 19.106 1.00 94.38 105 ASP A C 1
ATOM 875 O O . ASP A 1 105 ? -9.517 -7.158 19.105 1.00 94.38 105 ASP A O 1
ATOM 879 N N . THR A 1 106 ? -7.509 -6.623 18.263 1.00 95.88 106 THR A N 1
ATOM 880 C CA . THR A 1 106 ? -7.969 -5.709 17.225 1.00 95.88 106 THR A CA 1
ATOM 881 C C . THR A 1 106 ? -7.348 -6.104 15.898 1.00 95.88 106 THR A C 1
ATOM 883 O O . THR A 1 106 ? -6.130 -6.069 15.711 1.00 95.88 106 THR A O 1
ATOM 886 N N . LYS A 1 107 ? -8.173 -6.430 14.911 1.00 95.25 107 LYS A N 1
ATOM 887 C CA . LYS A 1 107 ? -7.703 -6.770 13.571 1.00 95.25 107 LYS A CA 1
ATOM 888 C C . LYS A 1 107 ? -7.927 -5.608 12.617 1.00 95.25 107 LYS A C 1
ATOM 890 O O . LYS A 1 107 ? -9.064 -5.266 12.308 1.00 95.25 107 LYS A O 1
ATOM 895 N N . GLN A 1 108 ? -6.840 -5.031 12.110 1.00 94.00 108 GLN A N 1
ATOM 896 C CA . GLN A 1 108 ? -6.918 -4.009 11.072 1.00 94.00 108 GLN A CA 1
ATOM 897 C C . GLN A 1 108 ? -7.334 -4.638 9.736 1.00 94.00 108 GLN A C 1
ATOM 899 O O . GLN A 1 108 ? -6.693 -5.580 9.269 1.00 94.00 108 GLN A O 1
ATOM 904 N N . MET A 1 109 ? -8.396 -4.108 9.129 1.00 93.06 109 MET A N 1
ATOM 905 C CA . MET A 1 109 ? -8.879 -4.519 7.805 1.00 93.06 109 MET A CA 1
ATOM 906 C C . MET A 1 109 ? -8.524 -3.475 6.746 1.00 93.06 109 MET A C 1
ATOM 908 O O . MET A 1 109 ? -8.010 -3.818 5.683 1.00 93.06 109 MET A O 1
ATOM 912 N N . CYS A 1 110 ? -8.758 -2.201 7.068 1.00 90.50 110 CYS A N 1
ATOM 913 C CA . CYS A 1 110 ? -8.429 -1.047 6.235 1.00 90.50 110 CYS A CA 1
ATOM 914 C C . CYS A 1 110 ? -7.691 0.009 7.067 1.00 90.50 110 CYS A C 1
ATOM 916 O O . CYS A 1 110 ? -7.451 -0.160 8.261 1.00 90.50 110 CYS A O 1
ATOM 918 N N . ILE A 1 111 ? -7.326 1.122 6.435 1.00 89.81 111 ILE A N 1
ATOM 919 C CA . ILE A 1 111 ? -6.672 2.254 7.106 1.00 89.81 111 ILE A CA 1
ATOM 920 C C . ILE A 1 111 ? -7.511 2.821 8.262 1.00 89.81 111 ILE A C 1
ATOM 922 O O . ILE A 1 111 ? -6.966 3.251 9.270 1.00 89.81 111 ILE A O 1
ATOM 926 N N . ASP A 1 112 ? -8.829 2.748 8.112 1.00 93.25 112 ASP A N 1
ATOM 927 C CA . ASP A 1 112 ? -9.858 3.321 8.965 1.00 93.25 112 ASP A CA 1
ATOM 928 C C . ASP A 1 112 ? -10.778 2.261 9.582 1.00 93.25 112 ASP A C 1
ATOM 930 O O . ASP A 1 112 ? -11.608 2.598 10.414 1.00 93.25 112 ASP A O 1
ATOM 934 N N . ARG A 1 113 ? -10.660 0.984 9.202 1.00 94.75 113 ARG A N 1
ATOM 935 C CA . ARG A 1 113 ? -11.597 -0.070 9.615 1.00 94.75 113 ARG A CA 1
ATOM 936 C C . ARG A 1 113 ? -10.905 -1.188 10.370 1.00 94.75 113 ARG A C 1
ATOM 938 O O . ARG A 1 113 ? -9.927 -1.769 9.887 1.00 94.75 113 ARG A O 1
ATOM 945 N N . TYR A 1 114 ? -11.472 -1.526 11.519 1.00 96.44 114 TYR A N 1
ATOM 946 C CA . TYR A 1 114 ? -10.955 -2.518 12.445 1.00 96.44 114 TYR A CA 1
ATOM 947 C C . TYR A 1 114 ? -12.070 -3.456 12.893 1.00 96.44 114 TYR A C 1
ATOM 949 O O . TYR A 1 114 ? -13.190 -3.024 13.138 1.00 96.44 114 TYR A O 1
ATOM 957 N N . ILE A 1 115 ? -11.744 -4.735 13.051 1.00 96.50 115 ILE A N 1
ATOM 958 C CA . ILE A 1 115 ? -12.589 -5.668 13.792 1.00 96.50 115 ILE A CA 1
ATOM 959 C C . ILE A 1 115 ? -12.048 -5.749 15.210 1.00 96.50 115 ILE A C 1
ATOM 961 O O . ILE A 1 115 ? -10.937 -6.240 15.420 1.00 96.50 115 ILE A O 1
ATOM 965 N N . LEU A 1 116 ? -12.829 -5.261 16.164 1.00 96.50 116 LEU A N 1
ATOM 966 C CA . LEU A 1 116 ? -12.539 -5.381 17.585 1.00 96.50 116 LEU A CA 1
ATOM 967 C C . LEU A 1 116 ? -13.102 -6.710 18.074 1.00 96.50 116 LEU A C 1
ATOM 969 O O . LEU A 1 116 ? -14.261 -7.024 17.806 1.00 96.50 116 LEU A O 1
ATOM 973 N N . ILE A 1 117 ? -12.291 -7.480 18.785 1.00 95.69 117 ILE A N 1
ATOM 974 C CA . ILE A 1 117 ? -12.710 -8.706 19.454 1.00 95.69 117 ILE A CA 1
ATOM 975 C C . ILE A 1 117 ? -12.791 -8.373 20.936 1.00 95.69 117 ILE A C 1
ATOM 977 O O . ILE A 1 117 ? -11.773 -8.085 21.567 1.00 95.69 117 ILE A O 1
ATOM 981 N N . VAL A 1 118 ? -14.006 -8.362 21.469 1.00 95.81 118 VAL A N 1
ATOM 982 C CA . VAL A 1 118 ? -14.288 -7.895 22.825 1.00 95.81 118 VAL A CA 1
ATOM 983 C C . VAL A 1 118 ? -14.957 -9.005 23.613 1.00 95.81 118 VAL A C 1
ATOM 985 O O . VAL A 1 118 ? -15.921 -9.605 23.142 1.00 95.81 118 VAL A O 1
ATOM 988 N N . ASP A 1 119 ? -14.439 -9.258 24.806 1.00 94.81 119 ASP A N 1
ATOM 989 C CA . ASP A 1 119 ? -15.095 -10.068 25.820 1.00 94.81 119 ASP A CA 1
ATOM 990 C C . ASP A 1 119 ? -16.029 -9.180 26.644 1.00 94.81 119 ASP A C 1
ATOM 992 O O . ASP A 1 119 ? -15.617 -8.124 27.136 1.00 94.81 119 ASP A O 1
ATOM 996 N N . LEU A 1 120 ? -17.285 -9.589 26.768 1.00 94.38 120 LEU A N 1
ATOM 997 C CA . LEU A 1 120 ? -18.289 -8.956 27.609 1.00 94.38 120 LEU A CA 1
ATOM 998 C C . LEU A 1 120 ? -18.796 -9.993 28.604 1.00 94.38 120 LEU A C 1
ATOM 1000 O O . LEU A 1 120 ? -19.682 -10.795 28.303 1.00 94.38 120 LEU A O 1
ATOM 1004 N N . GLU A 1 121 ? -18.254 -9.927 29.810 1.00 93.38 121 GLU A N 1
ATOM 1005 C CA . GLU A 1 121 ? -18.733 -10.704 30.943 1.00 93.38 121 GLU A CA 1
ATOM 1006 C C . GLU A 1 121 ? -19.820 -9.908 31.663 1.00 93.38 121 GLU A C 1
ATOM 1008 O O . GLU A 1 121 ? -19.677 -8.706 31.893 1.00 93.38 121 GLU A O 1
ATOM 1013 N N . SER A 1 122 ? -20.921 -10.550 32.044 1.00 91.69 122 SER A N 1
ATOM 1014 C CA . SER A 1 122 ? -21.964 -9.890 32.825 1.00 91.69 122 SER A CA 1
ATOM 1015 C C . SER A 1 122 ? -22.603 -10.831 33.831 1.00 91.69 122 SER A C 1
ATOM 1017 O O . SER A 1 122 ? -22.762 -12.022 33.579 1.00 91.69 122 SER A O 1
ATOM 1019 N N . THR A 1 123 ? -22.978 -10.273 34.980 1.00 90.88 123 THR A N 1
ATOM 1020 C CA . THR A 1 123 ? -23.656 -10.983 36.069 1.00 90.88 123 THR A CA 1
ATOM 1021 C C . THR A 1 123 ? -25.178 -10.839 36.003 1.00 90.88 123 THR A C 1
ATOM 1023 O O . THR A 1 123 ? -25.891 -11.562 36.698 1.00 90.88 123 THR A O 1
ATOM 1026 N N . THR A 1 124 ? -25.695 -9.922 35.174 1.00 92.38 124 THR A N 1
ATOM 1027 C CA . THR A 1 124 ? -27.130 -9.641 35.037 1.00 92.38 124 THR A CA 1
ATOM 1028 C C . THR A 1 124 ? -27.524 -9.437 33.572 1.00 92.38 124 THR A C 1
ATOM 1030 O O . THR A 1 124 ? -26.749 -8.927 32.769 1.00 92.38 124 THR A O 1
ATOM 1033 N N . GLU A 1 125 ? -28.770 -9.750 33.209 1.00 91.06 125 GLU A N 1
ATOM 1034 C CA . GLU A 1 125 ? -29.273 -9.487 31.847 1.00 91.06 125 GLU A CA 1
ATOM 1035 C C . GLU A 1 125 ? -29.207 -7.998 31.472 1.00 91.06 125 GLU A C 1
ATOM 1037 O O . GLU A 1 125 ? -28.891 -7.634 30.339 1.00 91.06 125 GLU A O 1
ATOM 1042 N N . LEU A 1 126 ? -29.451 -7.111 32.442 1.00 92.44 126 LEU A N 1
ATOM 1043 C CA . LEU A 1 126 ? -29.328 -5.668 32.237 1.00 92.44 126 LEU A CA 1
ATOM 1044 C C . LEU A 1 126 ? -27.879 -5.251 31.966 1.00 92.44 126 LEU A C 1
ATOM 1046 O O . LEU A 1 126 ? -27.654 -4.419 31.087 1.00 92.44 126 LEU A O 1
ATOM 1050 N N . GLY A 1 127 ? -26.907 -5.847 32.662 1.00 91.12 127 GLY A N 1
ATOM 1051 C CA . GLY A 1 127 ? -25.483 -5.627 32.413 1.00 91.12 127 GLY A CA 1
ATOM 1052 C C . GLY A 1 127 ? -25.064 -6.097 31.019 1.00 91.12 127 GLY A C 1
ATOM 1053 O O . GLY A 1 127 ? -24.393 -5.355 30.302 1.00 91.12 127 GLY A O 1
ATOM 1054 N N . LYS A 1 128 ? -25.552 -7.263 30.575 1.00 92.25 128 LYS A N 1
ATOM 1055 C CA . LYS A 1 128 ? -25.310 -7.784 29.221 1.00 92.25 128 LYS A CA 1
ATOM 1056 C C . LYS A 1 128 ? -25.860 -6.840 28.152 1.00 92.25 128 LYS A C 1
ATOM 1058 O O . LYS A 1 128 ? -25.161 -6.511 27.194 1.00 92.25 128 LYS A O 1
ATOM 1063 N N . ILE A 1 129 ? -27.087 -6.345 28.330 1.00 92.75 129 ILE A N 1
ATOM 1064 C CA . ILE A 1 129 ? -27.700 -5.367 27.416 1.00 92.75 129 ILE A CA 1
ATOM 1065 C C . ILE A 1 129 ? -26.920 -4.046 27.420 1.00 92.75 129 ILE A C 1
ATOM 1067 O O . ILE A 1 129 ? -26.696 -3.466 26.357 1.00 92.75 129 ILE A O 1
ATOM 1071 N N . ALA A 1 130 ? -26.502 -3.559 28.591 1.00 92.06 130 ALA A N 1
ATOM 1072 C CA . ALA A 1 130 ? -25.746 -2.316 28.717 1.00 92.06 130 ALA A CA 1
ATOM 1073 C C . ALA A 1 130 ? -24.378 -2.408 28.025 1.00 92.06 130 ALA A C 1
ATOM 1075 O O . ALA A 1 130 ? -24.063 -1.561 27.187 1.00 92.06 130 ALA A O 1
ATOM 1076 N N . GLY A 1 131 ? -23.611 -3.466 28.302 1.00 92.44 131 GLY A N 1
ATOM 1077 C CA . GLY A 1 131 ? -22.328 -3.722 27.654 1.00 92.44 131 GLY A CA 1
ATOM 1078 C C . GLY A 1 131 ? -22.470 -3.854 26.138 1.00 92.44 131 GLY A C 1
ATOM 1079 O O . GLY A 1 131 ? -21.740 -3.206 25.391 1.00 92.44 131 GLY A O 1
ATOM 1080 N N . LYS A 1 132 ? -23.482 -4.593 25.663 1.00 93.12 132 LYS A N 1
ATOM 1081 C CA . LYS A 1 132 ? -23.759 -4.724 24.226 1.00 93.12 132 LYS A CA 1
ATOM 1082 C C . LYS A 1 132 ? -24.055 -3.373 23.571 1.00 93.12 132 LYS A C 1
ATOM 1084 O O . LYS A 1 132 ? -23.513 -3.095 22.507 1.00 93.12 132 LYS A O 1
ATOM 1089 N N . LYS A 1 133 ? -24.839 -2.500 24.214 1.00 93.25 133 LYS A N 1
ATOM 1090 C CA . LYS A 1 133 ? -25.120 -1.148 23.696 1.00 93.25 133 LYS A CA 1
ATOM 1091 C C . LYS A 1 133 ? -23.869 -0.277 23.575 1.00 93.25 133 LYS A C 1
ATOM 1093 O O . LYS A 1 133 ? -23.789 0.537 22.658 1.00 93.25 133 LYS A O 1
ATOM 1098 N N . ILE A 1 134 ? -22.892 -0.435 24.470 1.00 92.88 134 ILE A N 1
ATOM 1099 C CA . ILE A 1 134 ? -21.597 0.255 24.355 1.00 92.88 134 ILE A CA 1
ATOM 1100 C C . ILE A 1 134 ? -20.858 -0.222 23.102 1.00 92.88 134 ILE A C 1
ATOM 1102 O O . ILE A 1 134 ? -20.324 0.594 22.353 1.00 92.88 134 ILE A O 1
ATOM 1106 N N . LEU A 1 135 ? -20.863 -1.529 22.837 1.00 94.75 135 LEU A N 1
ATOM 1107 C CA . LEU A 1 135 ? -20.257 -2.091 21.628 1.00 94.75 135 LEU A CA 1
ATOM 1108 C C . LEU A 1 135 ? -20.983 -1.636 20.354 1.00 94.75 135 LEU A C 1
ATOM 1110 O O . LEU A 1 135 ? -20.330 -1.270 19.382 1.00 94.75 135 LEU A O 1
ATOM 1114 N N . GLU A 1 136 ? -22.315 -1.571 20.379 1.00 95.06 136 GLU A N 1
ATOM 1115 C CA . GLU A 1 136 ? -23.140 -1.064 19.270 1.00 95.06 136 GLU A CA 1
ATOM 1116 C C . GLU A 1 136 ? -22.904 0.426 18.991 1.00 95.06 136 GLU A C 1
ATOM 1118 O O . GLU A 1 136 ? -23.010 0.872 17.850 1.00 95.06 136 GLU A O 1
ATOM 1123 N N . TYR A 1 137 ? -22.541 1.208 20.012 1.00 92.88 137 TYR A N 1
ATOM 1124 C CA . TYR A 1 137 ? -22.134 2.601 19.824 1.00 92.88 137 TYR A CA 1
ATOM 1125 C C . TYR A 1 137 ? -20.798 2.724 19.077 1.00 92.88 137 TYR A C 1
ATOM 1127 O O . TYR A 1 137 ? -20.577 3.698 18.354 1.00 92.88 137 TYR A O 1
ATOM 1135 N N . LEU A 1 138 ? -19.900 1.749 19.244 1.00 92.69 138 LEU A N 1
ATOM 1136 C CA . LEU A 1 138 ? -18.623 1.713 18.535 1.00 92.69 138 LEU A CA 1
ATOM 1137 C C . LEU A 1 138 ? -18.786 1.265 17.076 1.00 92.69 138 LEU A C 1
ATOM 1139 O O . LEU A 1 138 ? -18.061 1.766 16.217 1.00 92.69 138 LEU A O 1
ATOM 1143 N N . GLY A 1 139 ? -19.713 0.351 16.779 1.00 93.75 139 GLY A N 1
ATOM 1144 C CA . GLY A 1 139 ? -19.894 -0.160 15.422 1.00 93.75 139 GLY A CA 1
ATOM 1145 C C . GLY A 1 139 ? -20.910 -1.293 15.289 1.00 93.75 139 GLY A C 1
ATOM 1146 O O . GLY A 1 139 ? -21.671 -1.582 16.210 1.00 93.75 139 GLY A O 1
ATOM 1147 N N . GLU A 1 140 ? -20.927 -1.953 14.127 1.00 95.44 140 GLU A N 1
ATOM 1148 C CA . GLU A 1 140 ? -21.807 -3.108 13.900 1.00 95.44 140 GLU A CA 1
ATOM 1149 C C . GLU A 1 140 ? -21.315 -4.302 14.728 1.00 95.44 140 GLU A C 1
ATOM 1151 O O . GLU A 1 140 ? -20.171 -4.736 14.589 1.00 95.44 140 GLU A O 1
ATOM 1156 N N . VAL A 1 141 ? -22.180 -4.842 15.587 1.00 95.88 141 VAL A N 1
ATOM 1157 C CA . VAL A 1 141 ? -21.830 -5.932 16.502 1.00 95.88 141 VAL A CA 1
ATOM 1158 C C . VAL A 1 141 ? -22.345 -7.262 15.973 1.00 95.88 141 VAL A C 1
ATOM 1160 O O . VAL A 1 141 ? -23.530 -7.414 15.673 1.00 95.88 141 VAL A O 1
ATOM 1163 N N . LYS A 1 142 ? -21.463 -8.259 15.930 1.00 93.56 142 LYS A N 1
ATOM 1164 C CA . LYS A 1 142 ? -21.811 -9.659 15.686 1.00 93.56 142 LYS A CA 1
ATOM 1165 C C . LYS A 1 142 ? -21.340 -10.524 16.834 1.00 93.56 142 LYS A C 1
ATOM 1167 O O . LYS A 1 142 ? -20.241 -10.359 17.348 1.00 93.56 142 LYS A O 1
ATOM 1172 N N . GLN A 1 143 ? -22.171 -11.485 17.188 1.00 92.00 143 GLN A N 1
ATOM 1173 C CA . GLN A 1 143 ? -21.872 -12.513 18.166 1.00 92.00 143 GLN A CA 1
ATOM 1174 C C . GLN A 1 143 ? -22.000 -13.870 17.480 1.00 92.00 143 GLN A C 1
ATOM 1176 O O . GLN A 1 143 ? -22.829 -14.028 16.583 1.00 92.00 143 GLN A O 1
ATOM 1181 N N . ARG A 1 144 ? -21.162 -14.833 17.867 1.00 81.19 144 ARG A N 1
ATOM 1182 C CA . ARG A 1 144 ? -21.347 -16.231 17.467 1.00 81.19 144 ARG A CA 1
ATOM 1183 C C . ARG A 1 144 ? -22.052 -16.985 18.580 1.00 81.19 144 ARG A C 1
ATOM 1185 O O . ARG A 1 144 ? -21.686 -16.821 19.737 1.00 81.19 144 ARG A O 1
ATOM 1192 N N . ASP A 1 145 ? -22.972 -17.865 18.203 1.00 76.75 145 ASP A N 1
ATOM 1193 C CA . ASP A 1 145 ? -23.739 -18.691 19.145 1.00 76.75 145 ASP A CA 1
ATOM 1194 C C . ASP A 1 145 ? -22.839 -19.590 20.011 1.00 76.75 145 ASP A C 1
ATOM 1196 O O . ASP A 1 145 ? -23.171 -19.907 21.144 1.00 76.75 145 ASP A O 1
ATOM 1200 N N . GLU A 1 146 ? -21.664 -19.961 19.494 1.00 82.81 146 GLU A N 1
ATOM 1201 C CA . GLU A 1 146 ? -20.664 -20.779 20.193 1.00 82.81 146 GLU A CA 1
ATOM 1202 C C . GLU A 1 146 ? -19.959 -20.037 21.345 1.00 82.81 146 GLU A C 1
ATOM 1204 O O . GLU A 1 146 ? -19.403 -20.681 22.232 1.00 82.81 146 GLU A O 1
ATOM 1209 N N . PHE A 1 147 ? -19.954 -18.696 21.338 1.00 81.94 147 PHE A N 1
ATOM 1210 C CA . PHE A 1 147 ? -19.224 -17.873 22.306 1.00 81.94 147 PHE A CA 1
ATOM 1211 C C . PHE A 1 147 ? -20.119 -16.754 22.861 1.00 81.94 147 PHE A C 1
ATOM 1213 O O . PHE A 1 147 ? -20.175 -15.640 22.335 1.00 81.94 147 PHE A O 1
ATOM 1220 N N . GLU A 1 148 ? -20.796 -17.037 23.974 1.00 84.56 148 GLU A N 1
ATOM 1221 C CA . GLU A 1 148 ? -21.810 -16.147 24.567 1.00 84.56 148 GLU A CA 1
ATOM 1222 C C . GLU A 1 148 ? -21.281 -14.809 25.118 1.00 84.56 148 GLU A C 1
ATOM 1224 O O . GLU A 1 148 ? -22.065 -13.871 25.309 1.00 84.56 148 GLU A O 1
ATOM 1229 N N . ASN A 1 149 ? -19.968 -14.692 25.320 1.00 91.38 149 ASN A N 1
ATOM 1230 C CA . ASN A 1 149 ? -19.335 -13.476 25.837 1.00 91.38 149 ASN A CA 1
ATOM 1231 C C . ASN A 1 149 ? -18.449 -12.776 24.797 1.00 91.38 149 ASN A C 1
ATOM 1233 O O . ASN A 1 149 ? -18.054 -11.636 25.008 1.00 91.38 149 ASN A O 1
ATOM 1237 N N . ILE A 1 150 ? -18.173 -13.407 23.647 1.00 94.44 150 ILE A N 1
ATOM 1238 C CA . ILE A 1 150 ? -17.279 -12.836 22.631 1.00 94.44 150 ILE A CA 1
ATOM 1239 C C . ILE A 1 150 ? -18.086 -12.111 21.557 1.00 94.44 150 ILE A C 1
ATOM 1241 O O . ILE A 1 150 ? -18.905 -12.698 20.844 1.00 94.44 150 ILE A O 1
ATOM 1245 N N . TYR A 1 151 ? -17.770 -10.833 21.388 1.00 95.00 151 TYR A N 1
ATOM 1246 C CA . TYR A 1 151 ? -18.375 -9.947 20.409 1.00 95.00 151 TYR A CA 1
ATOM 1247 C C . TYR A 1 151 ? -17.330 -9.454 19.412 1.00 95.00 151 TYR A C 1
ATOM 1249 O O . TYR A 1 151 ? -16.207 -9.091 19.762 1.00 95.00 151 TYR A O 1
ATOM 1257 N N . PHE A 1 152 ? -17.732 -9.413 18.147 1.00 95.94 152 PHE A N 1
ATOM 1258 C CA . PHE A 1 152 ? -16.974 -8.837 17.048 1.00 95.94 152 PHE A CA 1
ATOM 1259 C C . PHE A 1 152 ? -17.610 -7.504 16.683 1.00 95.94 152 PHE A C 1
ATOM 1261 O O . PHE A 1 152 ? -18.771 -7.473 16.275 1.00 95.94 152 PHE A O 1
ATOM 1268 N N . VAL A 1 153 ? -16.861 -6.416 16.822 1.00 96.56 153 VAL A N 1
ATOM 1269 C CA . VAL A 1 153 ? -17.340 -5.067 16.512 1.00 96.56 153 VAL A CA 1
ATOM 1270 C C . VAL A 1 153 ? -16.631 -4.556 15.275 1.00 96.56 153 VAL A C 1
ATOM 1272 O O . VAL A 1 153 ? -15.405 -4.457 15.248 1.00 96.56 153 VAL A O 1
ATOM 1275 N N . ASP A 1 154 ? -17.403 -4.219 14.254 1.00 96.56 154 ASP A N 1
ATOM 1276 C CA . ASP A 1 154 ? -16.908 -3.552 13.063 1.00 96.56 154 ASP A CA 1
ATOM 1277 C C . ASP A 1 154 ? -16.786 -2.047 13.304 1.00 96.56 154 ASP A C 1
ATOM 1279 O O . ASP A 1 154 ? -17.746 -1.285 13.177 1.00 96.56 154 ASP A O 1
ATOM 1283 N N . TYR A 1 155 ? -15.588 -1.637 13.704 1.00 95.62 155 TYR A N 1
ATOM 1284 C CA . TYR A 1 155 ? -15.261 -0.273 14.077 1.00 95.62 155 TYR A CA 1
ATOM 1285 C C . TYR A 1 155 ? -14.703 0.504 12.883 1.00 95.62 155 TYR A C 1
ATOM 1287 O O . TYR A 1 155 ? -13.667 0.145 12.318 1.00 95.62 155 TYR A O 1
ATOM 1295 N N . ILE A 1 156 ? -15.362 1.616 12.543 1.00 93.94 156 ILE A N 1
ATOM 1296 C CA . ILE A 1 156 ? -14.899 2.566 11.527 1.00 93.94 156 ILE A CA 1
ATOM 1297 C C . ILE A 1 156 ? -14.409 3.833 12.227 1.00 93.94 156 ILE A C 1
ATOM 1299 O O . ILE A 1 156 ? -15.174 4.614 12.797 1.00 93.94 156 ILE A O 1
ATOM 1303 N N . GLN A 1 157 ? -13.104 4.039 12.168 1.00 92.75 157 GLN A N 1
ATOM 1304 C CA . GLN A 1 157 ? -12.432 5.192 12.715 1.00 92.75 157 GLN A CA 1
ATOM 1305 C C . GLN A 1 157 ? -12.728 6.452 11.893 1.00 92.75 157 GLN A C 1
ATOM 1307 O O . GLN A 1 157 ? -12.596 6.485 10.671 1.00 92.75 157 GLN A O 1
ATOM 1312 N N . LYS A 1 158 ? -13.021 7.549 12.596 1.00 91.25 158 LYS A N 1
ATOM 1313 C CA . LYS A 1 158 ? -13.035 8.887 12.002 1.00 91.25 158 LYS A CA 1
ATOM 1314 C C . LYS A 1 158 ? -11.612 9.448 11.905 1.00 91.25 158 LYS A C 1
ATOM 1316 O O . LYS A 1 158 ? -10.846 9.281 12.860 1.00 91.25 158 LYS A O 1
ATOM 1321 N N . PRO A 1 159 ? -11.263 10.135 10.804 1.00 89.88 159 PRO A N 1
ATOM 1322 C CA . PRO A 1 159 ? -9.977 10.809 10.705 1.00 89.88 159 PRO A CA 1
ATOM 1323 C C . PRO A 1 159 ? -9.836 11.823 11.845 1.00 89.88 159 PRO A C 1
ATOM 1325 O O . PRO A 1 159 ? -10.822 12.399 12.312 1.00 89.88 159 PRO A O 1
ATOM 1328 N N . ARG A 1 160 ? -8.603 12.035 12.302 1.00 86.69 160 ARG A N 1
ATOM 1329 C CA . ARG A 1 160 ? -8.264 13.079 13.265 1.00 86.69 160 ARG A CA 1
ATOM 1330 C C . ARG A 1 160 ? -8.717 14.420 12.694 1.00 86.69 160 ARG A C 1
ATOM 1332 O O . ARG A 1 160 ? -8.398 14.750 11.553 1.00 86.69 160 ARG A O 1
ATOM 1339 N N . GLU A 1 161 ? -9.459 15.187 13.485 1.00 77.19 161 GLU A N 1
ATOM 1340 C CA . GLU A 1 161 ? -9.685 16.591 13.161 1.00 77.19 161 GLU A CA 1
ATOM 1341 C C . GLU A 1 161 ? -8.319 17.279 13.169 1.00 77.19 161 GLU A C 1
ATOM 1343 O O . GLU A 1 161 ? -7.612 17.247 14.180 1.00 77.19 161 GLU A O 1
ATOM 1348 N N . ASN A 1 162 ? -7.925 17.845 12.026 1.00 55.66 162 ASN A N 1
ATOM 1349 C CA . ASN A 1 162 ? -6.756 18.710 11.948 1.00 55.66 162 ASN A CA 1
ATOM 1350 C C . ASN A 1 162 ? -7.012 19.890 12.897 1.00 55.66 162 ASN A C 1
ATOM 1352 O O . ASN A 1 162 ? -7.827 20.756 12.583 1.00 55.66 162 ASN A O 1
ATOM 1356 N N . ARG A 1 163 ? -6.383 19.876 14.074 1.00 43.12 163 ARG A N 1
ATOM 1357 C CA . ARG A 1 163 ? -6.259 21.062 14.924 1.00 43.12 163 ARG A CA 1
ATOM 1358 C C . ARG A 1 163 ? -5.149 21.953 14.397 1.00 43.12 163 ARG A C 1
ATOM 1360 O O . ARG A 1 163 ? -4.100 21.390 14.011 1.00 43.12 163 ARG A O 1
#

pLDDT: mean 90.78, std 9.46, range [43.12, 97.69]

Foldseek 3Di:
DPPDDPVVVVVVVVVVVVVVVVVVVVVCVV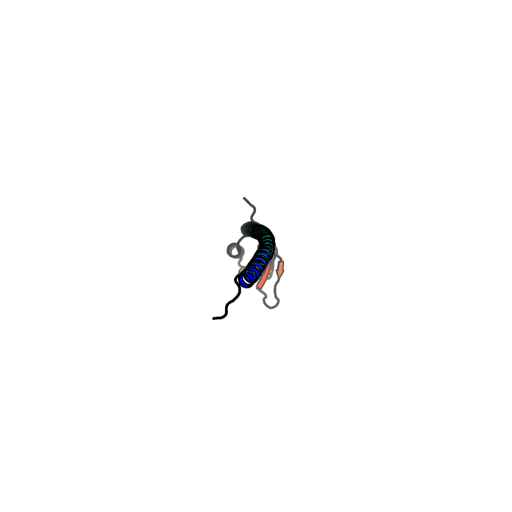VVVVVVVVVVVVVVVVVVVVVVVVVVVVVVVVVVVVVVVVVVLLVQFDDLVVVQVVVQVVQVVPADPFKGKDFPGWADDDSFKIWTKIFIDGPDPVSVVVVVVVLVVQADWDDDPVHPGIIIGTGGHDGHDDD

Sequence (163 aa):
MISLSKKRIIKISKLSIILFLVYILFFFLISGFEYYKMYNEKVSLTKELDEKREVTNRIKDNIQNIKDKTNLVKSSYASKEEIDNKLKSIFNNFSLVDYNLSLIDTKQMCIDRYILIVDLESTTELGKIAGKKILEYLGEVKQRDEFENIYFVDYIQKPRENR

Secondary structure (DSSP, 8-state):
-----HHHHHHHHHHHHHHHHHHHHHHHHHHHHHHHHHHHHHHHHHHHHHHHHHHHHHHHHHHHHHHHHHHHHHHHS--HHHHHHHHHHHHHHH-BTTEEEEEEEEEE-SSSEEEEEEEEEESSHHHHHHHHHHHHHHEEEEE-TT-TTEEEEEEEPPPPP--

Organism: NCBI:txid1032239

Radius of gyration: 43.01 Å; chains: 1; bounding box: 93×42×113 Å